Protein AF-A0A2V8SY97-F1 (afdb_monomer_lite)

Radius of gyration: 24.68 Å; chains: 1; bounding box: 63×37×78 Å

Secondary structure (DSSP, 8-state):
-PPPEEEEEESSEEETT-EEEEEEE----SSGGG-EEEETTEEE--SEE-SSEEEEEPP--TT--SEEEEEEEEETTEEPPPEEEEEEP----S--EEEEEEE-TTT--EEEEE---TT--PPP--------PPPPP-------

pLDDT: mean 77.58, std 21.39, range [30.23, 97.81]

Foldseek 3Di:
DDAKEWDDKPPLEDEAQDKIKTFIAQQDAPDLVQKWKDFAPDIWRWPDDDRGMTMTGDHPDPPCPWAWTWIWIGGPRHIYDTDIGTYDDDPDDPFDFDDDWDADPVVRDTHTDGDDDPDDDDDDPDPDDPDDDDDDDDDDDDDD

Structure (mmCIF, N/CA/C/O backbone):
data_AF-A0A2V8SY97-F1
#
_entry.id   AF-A0A2V8SY97-F1
#
loop_
_atom_site.group_PDB
_atom_site.id
_atom_site.type_symbol
_atom_site.label_atom_id
_atom_site.label_alt_id
_atom_site.label_comp_id
_atom_site.label_asym_id
_atom_site.label_entity_id
_atom_site.label_seq_id
_atom_site.pdbx_PDB_ins_code
_atom_site.Cartn_x
_atom_site.Cartn_y
_atom_site.Cartn_z
_atom_site.occupancy
_atom_site.B_iso_or_equiv
_atom_site.auth_seq_id
_atom_site.auth_comp_id
_atom_site.auth_asym_id
_atom_site.auth_atom_id
_atom_site.pdbx_PDB_model_num
ATOM 1 N N . MET A 1 1 ? -11.562 -7.010 21.984 1.00 61.28 1 MET A N 1
ATOM 2 C CA . MET A 1 1 ? -10.898 -6.013 21.122 1.00 61.28 1 MET A CA 1
ATOM 3 C C . MET A 1 1 ? -11.141 -6.471 19.699 1.00 61.28 1 MET A C 1
ATOM 5 O O . MET A 1 1 ? -11.019 -7.668 19.468 1.00 61.28 1 MET A O 1
ATOM 9 N N . ALA A 1 2 ? -11.624 -5.597 18.818 1.00 78.12 2 ALA A N 1
ATOM 10 C CA . ALA A 1 2 ? -11.875 -5.971 17.429 1.00 78.12 2 ALA A CA 1
ATOM 11 C C . ALA A 1 2 ? -10.545 -5.941 16.668 1.00 78.12 2 ALA A C 1
ATOM 13 O O . ALA A 1 2 ? -9.789 -4.981 16.807 1.00 78.12 2 ALA A O 1
ATOM 14 N N . GLN A 1 3 ? -10.242 -7.013 15.939 1.00 88.00 3 GLN A N 1
ATOM 15 C CA . GLN A 1 3 ? -9.065 -7.079 15.081 1.00 88.00 3 GLN A CA 1
ATOM 16 C C . GLN A 1 3 ? -9.449 -6.501 13.714 1.00 88.00 3 GLN A C 1
ATOM 18 O O . GLN A 1 3 ? -10.464 -6.932 13.163 1.00 88.00 3 GLN A O 1
ATOM 23 N N . PRO A 1 4 ? -8.679 -5.551 13.160 1.00 93.44 4 PRO A N 1
ATOM 24 C CA . PRO A 1 4 ? -8.970 -5.030 11.835 1.00 93.44 4 PRO A CA 1
ATOM 25 C C . PRO A 1 4 ? -8.838 -6.124 10.777 1.00 93.44 4 PRO A C 1
ATOM 27 O O . PRO A 1 4 ? -7.941 -6.965 10.847 1.00 93.44 4 PRO A O 1
ATOM 30 N N . VAL A 1 5 ? -9.707 -6.086 9.770 1.00 95.31 5 VAL A N 1
ATOM 31 C CA . VAL A 1 5 ? -9.687 -7.028 8.643 1.00 95.31 5 VAL A CA 1
ATOM 32 C C . VAL A 1 5 ? -9.476 -6.248 7.360 1.00 95.31 5 VAL A C 1
ATOM 34 O O . VAL A 1 5 ? -10.257 -5.353 7.053 1.00 95.31 5 VAL A O 1
ATOM 37 N N . ILE A 1 6 ? -8.428 -6.574 6.607 1.00 96.88 6 ILE A N 1
ATOM 38 C CA . ILE A 1 6 ? -8.177 -5.970 5.296 1.00 96.88 6 ILE A CA 1
ATOM 39 C C . ILE A 1 6 ? -8.997 -6.727 4.249 1.00 96.88 6 ILE A C 1
ATOM 41 O O . ILE A 1 6 ? -8.860 -7.939 4.110 1.00 96.88 6 ILE A O 1
ATOM 45 N N . GLU A 1 7 ? -9.832 -6.010 3.499 1.00 96.81 7 GLU A N 1
ATOM 46 C CA . GLU A 1 7 ? -10.599 -6.574 2.384 1.00 96.81 7 GLU A CA 1
ATOM 47 C C . GLU A 1 7 ? -9.875 -6.398 1.051 1.00 96.81 7 GLU A C 1
ATOM 49 O O . GLU A 1 7 ? -9.909 -7.284 0.198 1.00 96.81 7 GLU A O 1
ATOM 54 N N . ASN A 1 8 ? -9.248 -5.236 0.845 1.00 96.75 8 ASN A N 1
ATOM 55 C CA . ASN A 1 8 ? -8.616 -4.908 -0.425 1.00 96.75 8 ASN A CA 1
ATOM 56 C C . ASN A 1 8 ? -7.504 -3.866 -0.271 1.00 96.75 8 ASN A C 1
ATOM 58 O O . ASN A 1 8 ? -7.577 -2.978 0.578 1.00 96.75 8 ASN A O 1
ATOM 62 N N . VAL A 1 9 ? -6.509 -3.944 -1.153 1.00 97.38 9 VAL A N 1
ATOM 63 C CA . VAL A 1 9 ? -5.368 -3.029 -1.228 1.00 97.38 9 VAL A CA 1
ATOM 64 C C . VAL A 1 9 ? -5.177 -2.608 -2.683 1.00 97.38 9 VAL A C 1
ATOM 66 O O . VAL A 1 9 ? -5.004 -3.453 -3.562 1.00 97.38 9 VAL A O 1
ATOM 69 N N . VAL A 1 10 ? -5.212 -1.300 -2.950 1.00 96.81 10 VAL A N 1
ATOM 70 C CA . VAL A 1 10 ? -5.085 -0.746 -4.305 1.00 96.81 10 VAL A CA 1
ATOM 71 C C . VAL A 1 10 ? -4.153 0.472 -4.312 1.00 96.81 10 VAL A C 1
ATOM 73 O O . VAL A 1 10 ? -4.435 1.444 -3.609 1.00 96.81 10 VAL A O 1
ATOM 76 N N . PRO A 1 11 ? -3.097 0.482 -5.147 1.00 96.25 11 PRO A N 1
ATOM 77 C CA . PRO A 1 11 ? -2.591 -0.639 -5.953 1.00 96.25 11 PRO A CA 1
ATOM 78 C C . PRO A 1 11 ? -2.018 -1.774 -5.081 1.00 96.25 11 PRO A C 1
ATOM 80 O O . PRO A 1 11 ? -1.712 -1.560 -3.917 1.00 96.25 11 PRO A O 1
ATOM 83 N N . ASN A 1 12 ? -1.833 -2.972 -5.646 1.00 93.56 12 ASN A N 1
ATOM 84 C CA . ASN A 1 12 ? -1.158 -4.098 -4.973 1.00 93.56 12 ASN A CA 1
ATOM 85 C C . ASN A 1 12 ? 0.381 -4.044 -5.093 1.00 93.56 12 ASN A C 1
ATOM 87 O O . ASN A 1 12 ? 1.079 -4.973 -4.685 1.00 93.56 12 ASN A O 1
ATOM 91 N N . ALA A 1 13 ? 0.904 -2.972 -5.685 1.00 93.56 13 ALA A N 1
ATOM 92 C CA . ALA A 1 13 ? 2.324 -2.711 -5.8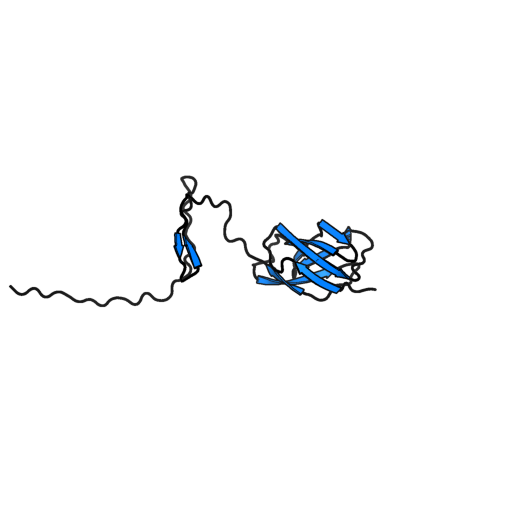14 1.00 93.56 13 ALA A CA 1
ATOM 93 C C . ALA A 1 13 ? 2.594 -1.205 -5.787 1.00 93.56 13 ALA A C 1
ATOM 95 O O . ALA A 1 13 ? 1.793 -0.417 -6.294 1.00 93.56 13 ALA A O 1
ATOM 96 N N . GLY A 1 14 ? 3.738 -0.798 -5.247 1.00 92.25 14 GLY A N 1
ATOM 97 C CA . GLY A 1 14 ? 4.118 0.608 -5.170 1.00 92.25 14 GLY A CA 1
ATOM 98 C C . GLY A 1 14 ? 5.601 0.803 -4.895 1.00 92.25 14 GLY A C 1
ATOM 99 O O . GLY A 1 14 ? 6.286 -0.096 -4.424 1.00 92.25 14 GLY A O 1
ATOM 100 N N . VAL A 1 15 ? 6.103 1.990 -5.216 1.00 90.69 15 VAL A N 1
ATOM 101 C CA . VAL A 1 15 ? 7.470 2.429 -4.892 1.00 90.69 15 VAL A CA 1
ATOM 102 C C . VAL A 1 15 ? 7.431 3.382 -3.703 1.00 90.69 15 VAL A C 1
ATOM 104 O O . VAL A 1 15 ? 6.361 3.888 -3.364 1.00 90.69 15 VAL A O 1
ATOM 107 N N . GLU A 1 16 ? 8.588 3.653 -3.097 1.00 89.38 16 GLU A N 1
ATOM 108 C CA . GLU A 1 16 ? 8.724 4.635 -2.015 1.00 89.38 16 GLU A CA 1
ATOM 109 C C . GLU A 1 16 ? 7.965 5.948 -2.294 1.00 89.38 16 GLU A C 1
ATOM 111 O O . GLU A 1 16 ? 8.009 6.500 -3.396 1.00 89.38 16 GLU A O 1
ATOM 116 N N . GLY A 1 17 ? 7.229 6.441 -1.296 1.00 89.00 17 GLY A N 1
ATOM 117 C CA . GLY A 1 17 ? 6.423 7.659 -1.410 1.00 89.00 17 GLY A CA 1
ATOM 118 C C . GLY A 1 17 ? 5.156 7.533 -2.266 1.00 89.00 17 GLY A C 1
ATOM 119 O O . GLY A 1 17 ? 4.381 8.486 -2.326 1.00 89.00 17 GLY A O 1
ATOM 120 N N . GLY A 1 18 ? 4.915 6.384 -2.907 1.00 91.31 18 GLY A N 1
ATOM 121 C CA . GLY A 1 18 ? 3.639 6.074 -3.548 1.00 91.31 18 GLY A CA 1
ATOM 122 C C . GLY A 1 18 ? 2.500 5.995 -2.530 1.00 91.31 18 GLY A C 1
ATOM 123 O O . GLY A 1 18 ? 2.736 5.791 -1.344 1.00 91.31 18 GLY A O 1
ATOM 124 N N . GLU A 1 19 ? 1.259 6.144 -2.982 1.00 95.44 19 GLU A N 1
ATOM 125 C CA . GLU A 1 19 ? 0.074 6.066 -2.123 1.00 95.44 19 GLU A CA 1
ATOM 126 C C . GLU A 1 19 ? -0.646 4.732 -2.313 1.00 95.44 19 GLU A C 1
ATOM 128 O O . GLU A 1 19 ? -0.799 4.253 -3.439 1.00 95.44 19 GLU A O 1
ATOM 133 N N . VAL A 1 20 ? -1.112 4.153 -1.207 1.00 96.56 20 VAL A N 1
ATOM 134 C CA . VAL A 1 20 ? -1.895 2.920 -1.194 1.00 96.56 20 VAL A CA 1
ATOM 135 C C . VAL A 1 20 ? -3.204 3.156 -0.453 1.00 96.56 20 VAL A C 1
ATOM 137 O O . VAL A 1 20 ? -3.226 3.706 0.652 1.00 96.56 20 VAL A O 1
ATOM 140 N N . ILE A 1 21 ? -4.303 2.723 -1.064 1.00 97.81 21 ILE A N 1
ATOM 141 C CA . ILE A 1 21 ? -5.640 2.747 -0.479 1.00 97.81 21 ILE A CA 1
ATOM 142 C C . ILE A 1 21 ? -5.955 1.343 0.026 1.00 97.81 21 ILE A C 1
ATOM 144 O O . ILE A 1 21 ? -5.950 0.380 -0.739 1.00 97.81 21 ILE A O 1
ATOM 148 N N . ILE A 1 22 ? -6.264 1.246 1.312 1.00 97.62 22 ILE A N 1
ATOM 149 C CA . ILE A 1 22 ? -6.603 0.005 1.997 1.00 97.62 22 ILE A CA 1
ATOM 150 C C . ILE A 1 22 ? -8.076 0.088 2.394 1.00 97.62 22 ILE A C 1
ATOM 152 O O . ILE A 1 22 ? -8.478 0.979 3.146 1.00 97.62 22 ILE A O 1
ATOM 156 N N . THR A 1 23 ? -8.888 -0.824 1.872 1.00 97.75 23 THR A N 1
ATOM 157 C CA . THR A 1 23 ? -10.263 -1.048 2.324 1.00 97.75 23 THR A CA 1
ATOM 158 C C . THR A 1 23 ? -10.229 -2.105 3.414 1.00 97.75 23 THR A C 1
ATOM 160 O O . THR A 1 23 ? -9.655 -3.179 3.228 1.00 97.75 23 THR A O 1
ATOM 163 N N . CYS A 1 24 ? -10.812 -1.791 4.563 1.00 95.38 24 CYS A N 1
ATOM 164 C CA . CYS A 1 24 ? -10.778 -2.648 5.739 1.00 95.38 24 CYS A CA 1
ATOM 165 C C . CYS A 1 24 ? -12.097 -2.578 6.503 1.00 95.38 24 CYS A C 1
ATOM 167 O O . CYS A 1 24 ? -12.910 -1.706 6.238 1.00 95.38 24 CYS A O 1
ATOM 169 N N . ASN A 1 25 ? -12.280 -3.456 7.480 1.00 94.62 25 ASN A N 1
ATOM 170 C CA . ASN A 1 25 ? -13.328 -3.359 8.487 1.00 94.62 25 ASN A CA 1
ATOM 171 C C . ASN A 1 25 ? -12.709 -3.333 9.881 1.00 94.62 25 ASN A C 1
ATOM 173 O O . ASN A 1 25 ? -11.573 -3.772 10.079 1.00 94.62 25 ASN A O 1
ATOM 177 N N . ASP A 1 26 ? -13.479 -2.827 10.842 1.00 92.12 26 ASP A N 1
ATOM 178 C CA . ASP A 1 26 ? -13.154 -2.873 12.270 1.00 92.12 26 ASP A CA 1
ATOM 179 C C . ASP A 1 26 ? -11.810 -2.218 12.650 1.00 92.12 26 ASP A C 1
ATOM 181 O O . ASP A 1 26 ? -11.236 -2.507 13.701 1.00 92.12 26 ASP A O 1
ATOM 185 N N . PHE A 1 27 ? -11.319 -1.273 11.836 1.00 93.50 27 PHE A N 1
ATOM 186 C CA . PHE A 1 27 ? -10.112 -0.505 12.148 1.00 93.50 27 PHE A CA 1
ATOM 187 C C . PHE A 1 27 ? -10.411 0.631 13.134 1.00 93.50 27 PHE A C 1
ATOM 189 O O . PHE A 1 27 ? -10.662 1.777 12.759 1.00 93.50 27 PHE A O 1
ATOM 196 N N . VAL A 1 28 ? -10.429 0.291 14.422 1.00 91.69 28 VAL A N 1
ATOM 197 C CA . VAL A 1 28 ? -10.806 1.203 15.509 1.00 91.69 28 VAL A CA 1
ATOM 198 C C . VAL A 1 28 ? -9.586 1.591 16.345 1.00 91.69 28 VAL A C 1
ATOM 200 O O . VAL A 1 28 ? -8.986 0.745 17.003 1.00 91.69 28 VAL A O 1
ATOM 203 N N . PHE A 1 29 ? -9.284 2.889 16.380 1.00 90.19 29 PHE A N 1
ATOM 204 C CA . PHE A 1 29 ? -8.199 3.508 17.151 1.00 90.19 29 PHE A CA 1
ATOM 205 C C . PHE A 1 29 ? -8.741 4.567 18.120 1.00 90.19 29 PHE A C 1
ATOM 207 O O . PHE A 1 29 ? -9.767 5.192 17.851 1.00 90.19 29 PHE A O 1
ATOM 214 N N . SER A 1 30 ? -8.050 4.773 19.245 1.00 88.31 30 SER A N 1
ATOM 215 C CA . SER A 1 30 ? -8.438 5.784 20.244 1.00 88.31 30 SER A CA 1
ATOM 216 C C . SER A 1 30 ? -8.002 7.181 19.808 1.00 88.31 30 SER A C 1
ATOM 218 O O . SER A 1 30 ? -8.792 8.123 19.815 1.00 88.31 30 SER A O 1
ATOM 220 N N . THR A 1 31 ? -6.751 7.292 19.364 1.00 88.75 31 THR A N 1
ATOM 221 C CA . THR A 1 31 ? -6.182 8.502 18.777 1.00 88.75 31 THR A CA 1
ATOM 222 C C . THR A 1 31 ? -5.648 8.174 17.392 1.00 88.75 31 THR A C 1
ATOM 224 O O . THR A 1 31 ? -5.194 7.065 17.128 1.00 88.75 31 THR A O 1
ATOM 227 N N . TYR A 1 32 ? -5.639 9.154 16.488 1.00 89.12 32 TYR A N 1
ATOM 228 C CA . TYR A 1 32 ? -5.008 8.998 15.172 1.00 89.12 32 TYR A CA 1
ATOM 229 C C . TYR A 1 32 ? -3.525 8.585 15.265 1.00 89.12 32 TYR A C 1
ATOM 231 O O . TYR A 1 32 ? -2.969 7.966 14.363 1.00 89.12 32 TYR A O 1
ATOM 239 N N . GLU A 1 33 ? -2.871 8.915 16.378 1.00 88.94 33 GLU A N 1
ATOM 240 C CA . GLU A 1 33 ? -1.495 8.526 16.672 1.00 88.94 33 GLU A CA 1
ATOM 241 C C . GLU A 1 33 ? -1.322 7.038 16.964 1.00 88.94 33 GLU A C 1
ATOM 243 O O . GLU A 1 33 ? -0.194 6.570 16.883 1.00 88.94 33 GLU A O 1
ATOM 248 N N . ASP A 1 34 ? -2.394 6.290 17.212 1.00 90.19 34 ASP A N 1
ATOM 249 C CA . ASP A 1 34 ? -2.354 4.840 17.427 1.00 90.19 34 ASP A CA 1
ATOM 250 C C . ASP A 1 34 ? -2.537 4.056 16.119 1.00 90.19 34 ASP A C 1
ATOM 252 O O . ASP A 1 34 ? -2.374 2.840 16.101 1.00 90.19 34 ASP A O 1
ATOM 256 N N . ALA A 1 35 ? -2.901 4.729 15.022 1.00 93.50 35 ALA A N 1
ATOM 257 C CA . ALA A 1 35 ? -3.082 4.095 13.723 1.00 93.50 35 ALA A CA 1
ATOM 258 C C . ALA A 1 35 ? -1.726 3.899 13.031 1.00 93.50 35 ALA A C 1
ATOM 260 O O . ALA A 1 35 ? -0.996 4.864 12.762 1.00 93.50 35 ALA A O 1
ATOM 261 N N . ARG A 1 36 ? -1.390 2.648 12.720 1.00 94.56 36 ARG A N 1
ATOM 262 C CA . ARG A 1 36 ? -0.177 2.276 11.987 1.00 94.56 36 ARG A CA 1
ATOM 263 C C . ARG A 1 36 ? -0.523 1.363 10.822 1.00 94.56 36 ARG A C 1
ATOM 265 O O . ARG A 1 36 ? -1.411 0.518 10.916 1.00 94.56 36 ARG A O 1
ATOM 272 N N . VAL A 1 37 ? 0.191 1.552 9.719 1.00 95.44 37 VAL A N 1
ATOM 273 C CA . VAL A 1 37 ? 0.194 0.623 8.590 1.00 95.44 37 VAL A CA 1
ATOM 274 C C . VAL A 1 37 ? 1.585 0.025 8.514 1.00 95.44 37 VAL A C 1
ATOM 276 O O . VAL A 1 37 ? 2.567 0.755 8.420 1.00 95.44 37 VAL A O 1
ATOM 279 N N . LEU A 1 38 ? 1.672 -1.291 8.590 1.00 94.44 38 LEU A N 1
ATOM 280 C CA . LEU A 1 38 ? 2.925 -2.022 8.545 1.00 94.44 38 LEU A CA 1
ATOM 281 C C . LEU A 1 38 ? 3.097 -2.594 7.142 1.00 94.44 38 LEU A C 1
ATOM 283 O O . LEU A 1 38 ? 2.196 -3.244 6.627 1.00 94.44 38 LEU A O 1
ATOM 287 N N . PHE A 1 39 ? 4.249 -2.356 6.531 1.00 93.44 39 PHE A N 1
ATOM 288 C CA . PHE A 1 39 ? 4.703 -2.956 5.283 1.00 93.44 39 PHE A CA 1
ATOM 289 C C . PHE A 1 39 ? 5.828 -3.937 5.635 1.00 93.44 39 PHE A C 1
ATOM 291 O O . PHE A 1 39 ? 7.007 -3.582 5.669 1.00 93.44 39 PHE A O 1
ATOM 298 N N . GLY A 1 40 ? 5.476 -5.169 5.995 1.00 90.31 40 GLY A N 1
ATOM 299 C CA . GLY A 1 40 ? 6.411 -6.111 6.607 1.00 90.31 40 GLY A CA 1
ATOM 300 C C . GLY A 1 40 ? 6.925 -5.577 7.947 1.00 90.31 40 GLY A C 1
ATOM 301 O O . GLY A 1 40 ? 6.151 -5.399 8.881 1.00 90.31 40 GLY A O 1
ATOM 302 N N . ALA A 1 41 ? 8.229 -5.306 8.041 1.00 87.31 41 ALA A N 1
ATOM 303 C CA . ALA A 1 41 ? 8.848 -4.701 9.228 1.00 87.31 41 ALA A CA 1
ATOM 304 C C . ALA A 1 41 ? 8.841 -3.158 9.208 1.00 87.31 41 ALA A C 1
ATOM 306 O O . ALA A 1 41 ? 9.293 -2.520 10.157 1.00 87.31 41 ALA A O 1
ATOM 307 N N . ALA A 1 42 ? 8.390 -2.548 8.110 1.00 90.56 42 ALA A N 1
ATOM 308 C CA . ALA A 1 42 ? 8.401 -1.108 7.922 1.00 90.56 42 ALA A CA 1
ATOM 309 C C . ALA A 1 42 ? 7.106 -0.464 8.417 1.00 90.56 42 ALA A C 1
ATOM 311 O O . ALA A 1 42 ? 6.035 -0.757 7.898 1.00 90.56 42 ALA A O 1
ATOM 312 N N . GLU A 1 43 ? 7.192 0.472 9.357 1.00 91.56 43 GLU A N 1
ATOM 313 C CA . GLU A 1 43 ? 6.020 1.231 9.795 1.00 91.56 43 GLU A CA 1
ATOM 314 C C . GLU A 1 43 ? 5.799 2.475 8.929 1.00 91.56 43 GLU A C 1
ATOM 316 O O . GLU A 1 43 ? 6.719 3.258 8.675 1.00 91.56 43 GLU A O 1
ATOM 321 N N . ALA A 1 44 ? 4.552 2.692 8.523 1.00 92.38 44 ALA A N 1
ATOM 322 C CA . ALA A 1 44 ? 4.088 3.888 7.845 1.00 92.38 44 ALA A CA 1
ATOM 323 C C . ALA A 1 44 ? 2.939 4.528 8.626 1.00 92.38 44 ALA A C 1
ATOM 325 O O . ALA A 1 44 ? 1.996 3.868 9.081 1.00 92.38 44 ALA A O 1
ATOM 326 N N . ARG A 1 45 ? 2.996 5.855 8.758 1.00 93.31 45 ARG A N 1
ATOM 327 C CA . ARG A 1 45 ? 1.883 6.622 9.313 1.00 93.31 45 ARG A CA 1
ATOM 328 C C . ARG A 1 45 ? 0.853 6.863 8.209 1.00 93.31 45 ARG A C 1
ATOM 330 O O . ARG A 1 45 ? 1.233 7.389 7.160 1.00 93.31 45 ARG A O 1
ATOM 337 N N . PRO A 1 46 ? -0.430 6.533 8.423 1.00 95.06 46 PRO A N 1
ATOM 338 C CA . PRO A 1 46 ? -1.451 6.843 7.437 1.00 95.06 46 PRO A CA 1
ATOM 339 C C . PRO A 1 46 ? -1.561 8.361 7.223 1.00 95.06 46 PRO A C 1
ATOM 341 O O . PRO A 1 46 ? -1.306 9.161 8.130 1.00 95.06 46 PRO A O 1
ATOM 344 N N . ILE A 1 47 ? -1.961 8.756 6.016 1.00 95.75 47 ILE A N 1
ATOM 345 C CA . ILE A 1 47 ? -2.367 10.126 5.660 1.00 95.75 47 ILE A CA 1
ATOM 346 C C . ILE A 1 47 ? -3.821 10.358 6.079 1.00 95.75 47 ILE A C 1
ATOM 348 O O . ILE A 1 47 ? -4.179 11.440 6.539 1.00 95.75 47 ILE A O 1
ATOM 352 N N . SER A 1 48 ? -4.652 9.324 5.935 1.00 95.06 48 SER A N 1
ATOM 353 C CA . SER A 1 48 ? -6.033 9.306 6.399 1.00 95.06 48 SER A CA 1
ATOM 354 C C . SER A 1 48 ? -6.392 7.909 6.888 1.00 95.06 48 SER A C 1
ATOM 356 O O . SER A 1 48 ? -5.961 6.915 6.304 1.00 95.06 48 SER A O 1
ATOM 358 N N . ALA A 1 49 ? -7.187 7.823 7.948 1.00 95.00 49 ALA A N 1
ATOM 359 C CA . ALA A 1 49 ? -7.642 6.563 8.509 1.00 95.00 49 ALA A CA 1
ATOM 360 C C . ALA A 1 49 ? -9.077 6.692 9.019 1.00 95.00 49 ALA A C 1
ATOM 362 O O . ALA A 1 49 ? -9.462 7.703 9.606 1.00 95.00 49 ALA A O 1
ATOM 363 N N . SER A 1 50 ? -9.855 5.642 8.797 1.00 94.19 50 SER A N 1
ATOM 364 C CA . SER A 1 50 ? -11.220 5.457 9.278 1.00 94.19 50 SER A CA 1
ATOM 365 C C . SER A 1 50 ? -11.455 3.967 9.517 1.00 94.19 50 SER A C 1
ATOM 367 O O . SER A 1 50 ? -10.637 3.145 9.110 1.00 94.19 50 SER A O 1
ATOM 369 N N . SER A 1 51 ? -12.593 3.609 10.107 1.00 93.38 51 SER A N 1
ATOM 370 C CA . SER A 1 51 ? -12.946 2.206 10.349 1.00 93.38 51 SER A CA 1
ATOM 371 C C . SER A 1 51 ? -13.048 1.354 9.083 1.00 93.38 51 SER A C 1
ATOM 373 O O . SER A 1 51 ? -12.845 0.144 9.170 1.00 93.38 51 SER A O 1
ATOM 375 N N . ALA A 1 52 ? -13.348 1.976 7.934 1.00 95.06 52 ALA A N 1
ATOM 376 C CA . ALA A 1 52 ? -13.608 1.285 6.670 1.00 95.06 52 ALA A CA 1
ATOM 377 C C . ALA A 1 52 ? -12.523 1.490 5.588 1.00 95.06 52 ALA A C 1
ATOM 379 O O . ALA A 1 52 ? -12.511 0.832 4.545 1.00 95.06 52 ALA A O 1
ATOM 380 N N . ARG A 1 53 ? -11.651 2.487 5.771 1.00 96.50 53 ARG A N 1
ATOM 381 C CA . ARG A 1 53 ? -10.714 2.931 4.735 1.00 96.50 53 ARG A CA 1
ATOM 382 C C . ARG A 1 53 ? -9.502 3.626 5.330 1.00 96.50 53 ARG A C 1
ATOM 384 O O . ARG A 1 53 ? -9.652 4.540 6.145 1.00 96.50 53 ARG A O 1
ATOM 391 N N . VAL A 1 54 ? -8.325 3.259 4.840 1.00 97.19 54 VAL A N 1
ATOM 392 C CA . VAL A 1 54 ? -7.035 3.847 5.201 1.00 97.19 54 VAL A CA 1
ATOM 393 C C . VAL A 1 54 ? -6.289 4.240 3.928 1.00 97.19 54 VAL A C 1
ATOM 395 O O . VAL A 1 54 ? -6.342 3.541 2.920 1.00 97.19 54 VAL A O 1
ATOM 398 N N . ILE A 1 55 ? -5.615 5.383 3.963 1.00 97.38 55 ILE A N 1
ATOM 399 C CA . ILE A 1 55 ? -4.716 5.850 2.911 1.00 97.38 55 ILE A CA 1
ATOM 400 C C . ILE A 1 55 ? -3.346 6.002 3.547 1.00 97.38 55 ILE A C 1
ATOM 402 O O . ILE A 1 55 ? -3.194 6.768 4.503 1.00 97.38 55 ILE A O 1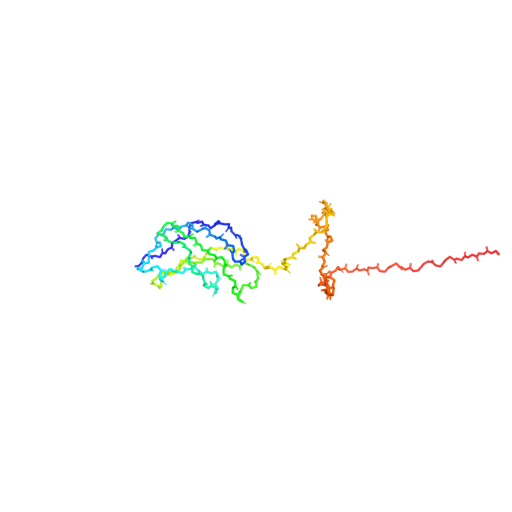
ATOM 406 N N . ALA A 1 56 ? -2.360 5.275 3.036 1.00 96.19 56 ALA A N 1
ATOM 407 C CA . ALA A 1 56 ? -1.014 5.275 3.584 1.00 96.19 56 ALA A CA 1
ATOM 408 C C . ALA A 1 56 ? 0.041 5.398 2.480 1.00 96.19 56 ALA A C 1
ATOM 410 O O . ALA A 1 56 ? -0.124 4.820 1.404 1.00 96.19 56 ALA A O 1
ATOM 411 N N . PRO A 1 57 ? 1.126 6.143 2.738 1.00 95.25 57 PRO A N 1
ATOM 412 C CA . PRO A 1 57 ? 2.257 6.182 1.837 1.00 95.25 57 PRO A CA 1
ATOM 413 C C . PRO A 1 57 ? 3.090 4.904 1.988 1.00 95.25 57 PRO A C 1
ATOM 415 O O . PRO A 1 57 ? 3.261 4.395 3.098 1.00 95.25 57 PRO A O 1
ATOM 418 N N . VAL A 1 58 ? 3.661 4.421 0.887 1.00 93.38 58 VAL A N 1
ATOM 419 C CA . VAL A 1 58 ? 4.698 3.386 0.913 1.00 93.38 58 VAL A CA 1
ATOM 420 C C . VAL A 1 58 ? 5.935 3.988 1.592 1.00 93.38 58 VAL A C 1
ATOM 422 O O . VAL A 1 58 ? 6.449 5.010 1.118 1.00 93.38 58 VAL A O 1
ATOM 425 N N . PRO A 1 59 ? 6.417 3.409 2.704 1.00 89.88 59 PRO A N 1
ATOM 426 C CA . PRO A 1 59 ? 7.515 3.987 3.463 1.00 89.88 59 PRO A CA 1
ATOM 427 C C . PRO A 1 59 ? 8.822 3.937 2.662 1.00 89.88 59 PRO A C 1
ATOM 429 O O . PRO A 1 59 ? 9.096 2.984 1.939 1.00 89.88 59 PRO A O 1
ATOM 432 N N . SER A 1 60 ? 9.650 4.969 2.812 1.00 79.94 60 SER A N 1
ATOM 433 C CA . SER A 1 60 ? 10.963 5.111 2.164 1.00 79.94 60 SER A CA 1
ATOM 434 C C . SER A 1 60 ? 12.114 4.574 3.028 1.00 79.94 60 SER A C 1
ATOM 436 O O . SER A 1 60 ? 13.226 5.103 3.013 1.00 79.94 60 SER A O 1
ATOM 438 N N . ASN A 1 61 ? 11.850 3.573 3.872 1.00 69.44 61 ASN A N 1
ATOM 439 C CA . ASN A 1 61 ? 12.824 3.133 4.865 1.00 69.44 61 ASN A CA 1
ATOM 440 C C . ASN A 1 61 ? 13.829 2.107 4.312 1.00 69.44 61 ASN A C 1
ATOM 442 O O . ASN A 1 61 ? 13.580 1.390 3.349 1.00 69.44 61 ASN A O 1
ATOM 446 N N . LEU A 1 62 ? 14.979 2.023 4.986 1.00 56.69 62 LEU A N 1
ATOM 447 C CA . LEU A 1 62 ? 16.127 1.179 4.624 1.00 56.69 62 LEU A CA 1
ATOM 448 C C . LEU A 1 62 ? 15.864 -0.338 4.714 1.00 56.69 62 LEU A C 1
ATOM 450 O O . LEU A 1 62 ? 16.787 -1.117 4.507 1.00 56.69 62 LEU A O 1
ATOM 454 N N . PHE A 1 63 ? 14.649 -0.762 5.070 1.00 59.41 63 PHE A N 1
ATOM 455 C CA . PHE A 1 63 ? 14.294 -2.172 5.265 1.00 59.41 63 PHE A CA 1
ATOM 456 C C . PHE A 1 63 ? 13.528 -2.771 4.083 1.00 59.41 63 PHE A C 1
ATOM 458 O O . PHE A 1 63 ? 13.295 -3.977 4.063 1.00 59.41 63 PHE A O 1
ATOM 465 N N . LEU A 1 64 ? 13.132 -1.946 3.112 1.00 63.16 64 LEU A N 1
ATOM 466 C CA . LEU A 1 64 ? 12.432 -2.383 1.911 1.00 63.16 64 LEU A CA 1
ATOM 467 C C . LEU A 1 64 ? 13.392 -2.396 0.717 1.00 63.16 64 LEU A C 1
ATOM 469 O O . LEU A 1 64 ? 13.280 -1.592 -0.209 1.00 63.16 64 LEU A O 1
ATOM 473 N N . ASP A 1 65 ? 14.339 -3.334 0.734 1.00 66.75 65 ASP A N 1
ATOM 474 C CA . ASP A 1 65 ? 14.974 -3.793 -0.501 1.00 66.75 65 ASP A CA 1
ATOM 475 C C . ASP A 1 65 ? 13.863 -4.469 -1.311 1.00 66.75 65 ASP A C 1
ATOM 477 O O . ASP A 1 65 ? 13.326 -5.481 -0.870 1.00 66.75 65 ASP A O 1
ATOM 481 N N . GLY A 1 66 ? 13.423 -3.834 -2.403 1.00 75.44 66 GLY A N 1
ATOM 482 C CA . GLY A 1 66 ? 12.175 -4.166 -3.101 1.00 75.44 66 GLY A CA 1
ATOM 483 C C . GLY A 1 66 ? 11.884 -5.667 -3.258 1.00 75.44 66 GLY A C 1
ATOM 484 O O . GLY A 1 66 ? 12.779 -6.495 -3.393 1.00 75.44 66 GLY A O 1
ATOM 485 N N . GLY A 1 67 ? 10.605 -6.025 -3.265 1.00 85.75 67 GLY A N 1
ATOM 486 C CA . GLY A 1 67 ? 10.157 -7.411 -3.224 1.00 85.75 67 GLY A CA 1
ATOM 487 C C . GLY A 1 67 ? 8.746 -7.542 -2.666 1.00 85.75 67 GLY A C 1
ATOM 488 O O . GLY A 1 67 ? 8.017 -6.558 -2.547 1.00 85.75 67 GLY A O 1
ATOM 489 N N . GLU A 1 68 ? 8.353 -8.769 -2.341 1.00 91.38 68 GLU A N 1
ATOM 490 C CA . GLU A 1 68 ? 7.054 -9.056 -1.735 1.00 91.38 68 GLU A CA 1
ATOM 491 C C . GLU A 1 68 ? 7.103 -8.831 -0.219 1.00 91.38 68 GLU A C 1
ATOM 493 O O . GLU A 1 68 ? 7.986 -9.337 0.474 1.00 91.38 68 GLU A O 1
ATOM 498 N N . VAL A 1 69 ? 6.136 -8.076 0.295 1.00 92.75 69 VAL A N 1
ATOM 499 C CA . VAL A 1 69 ? 5.912 -7.851 1.725 1.00 92.75 69 VAL A CA 1
ATOM 500 C C . VAL A 1 69 ? 4.433 -8.011 2.039 1.00 92.75 69 VAL A C 1
ATOM 502 O O . VAL A 1 69 ? 3.589 -7.934 1.152 1.00 92.75 69 VAL A O 1
ATOM 505 N N . ASN A 1 70 ? 4.100 -8.186 3.314 1.00 94.81 70 ASN A N 1
ATOM 506 C CA . ASN A 1 70 ? 2.711 -8.186 3.755 1.00 94.81 70 ASN A CA 1
ATOM 507 C C . ASN A 1 70 ? 2.343 -6.831 4.354 1.00 94.81 70 ASN A C 1
ATOM 509 O O . ASN A 1 70 ? 3.054 -6.331 5.225 1.00 94.81 70 ASN A O 1
ATOM 513 N N . ILE A 1 71 ? 1.223 -6.265 3.915 1.00 95.56 71 ILE A N 1
ATOM 514 C CA . ILE A 1 71 ? 0.603 -5.110 4.553 1.00 95.56 71 ILE A CA 1
ATOM 515 C C . ILE A 1 71 ? -0.285 -5.588 5.693 1.00 95.56 71 ILE A C 1
ATOM 517 O O . ILE A 1 71 ? -1.161 -6.424 5.475 1.00 95.56 71 ILE A O 1
ATOM 521 N N . SER A 1 72 ? -0.105 -5.018 6.879 1.00 96.19 72 SER A N 1
ATOM 522 C CA . SER A 1 72 ? -1.027 -5.178 8.001 1.00 96.19 72 SER A CA 1
ATOM 523 C C . SER A 1 72 ? -1.396 -3.831 8.620 1.00 96.19 72 SER A C 1
ATOM 525 O O . SER A 1 72 ? -0.683 -2.833 8.502 1.00 96.19 72 SER A O 1
ATOM 527 N N . LEU A 1 73 ? -2.563 -3.788 9.252 1.00 96.19 73 LEU A N 1
ATOM 528 C CA . LEU A 1 73 ? -3.042 -2.641 10.010 1.00 96.19 73 LEU A CA 1
ATOM 529 C C . LEU A 1 73 ? -2.849 -2.924 11.492 1.00 96.19 73 LEU A C 1
ATOM 531 O O . LEU A 1 73 ? -3.315 -3.950 11.985 1.00 96.19 73 LEU A O 1
ATOM 535 N N . GLU A 1 74 ? -2.209 -2.004 12.202 1.00 94.31 74 GLU A N 1
ATOM 536 C CA . GLU A 1 74 ? -2.061 -2.077 13.650 1.00 94.31 74 GLU A CA 1
ATOM 537 C C . GLU A 1 74 ? -2.813 -0.924 14.318 1.00 94.31 74 GLU A C 1
ATOM 539 O O . GLU A 1 74 ? -2.737 0.238 13.903 1.00 94.31 74 GLU A O 1
ATOM 544 N N . SER A 1 75 ? -3.564 -1.264 15.364 1.00 91.31 75 SER A N 1
ATOM 545 C CA . SER A 1 75 ? -4.197 -0.295 16.247 1.00 91.31 75 SER A CA 1
ATOM 546 C C . SER A 1 75 ? -4.415 -0.859 17.645 1.00 91.31 75 SER A C 1
ATOM 548 O O . SER A 1 75 ? -4.855 -1.998 17.796 1.00 91.31 75 SER A O 1
ATOM 550 N N . ASN A 1 76 ? -4.155 -0.047 18.680 1.00 84.94 76 ASN A N 1
ATOM 551 C CA . ASN A 1 76 ? -4.400 -0.398 20.086 1.00 84.94 76 ASN A CA 1
ATOM 552 C C . ASN A 1 76 ? -3.801 -1.774 20.482 1.00 84.94 76 ASN A C 1
ATOM 554 O O . ASN A 1 76 ? -4.397 -2.517 21.263 1.00 84.94 76 ASN A O 1
ATOM 558 N N . GLY A 1 77 ? -2.651 -2.146 19.904 1.00 83.31 77 GLY A N 1
ATOM 559 C CA . GLY A 1 77 ? -1.990 -3.440 20.131 1.00 83.31 77 GLY A CA 1
ATOM 560 C C . GLY A 1 77 ? -2.623 -4.647 19.420 1.00 83.31 77 GLY A C 1
ATOM 561 O O . GLY A 1 77 ? -2.217 -5.776 19.676 1.00 83.31 77 GLY A O 1
ATOM 562 N N . SER A 1 78 ? -3.614 -4.437 18.547 1.00 89.31 78 SER A N 1
ATOM 563 C CA . SER A 1 78 ? -4.184 -5.459 17.659 1.00 89.31 78 SER A CA 1
ATOM 564 C C . SER A 1 78 ? -3.663 -5.268 16.237 1.00 89.31 78 SER A C 1
ATOM 566 O O . SER A 1 78 ? -3.674 -4.150 15.726 1.00 89.31 78 SER A O 1
ATOM 568 N N . VAL A 1 79 ? -3.249 -6.358 15.590 1.00 93.31 79 VAL A N 1
ATOM 569 C CA . VAL A 1 79 ? -2.692 -6.357 14.227 1.00 93.31 79 VAL A CA 1
ATOM 570 C C . VAL A 1 79 ? -3.584 -7.205 13.323 1.00 93.31 79 VAL A C 1
ATOM 572 O O . VAL A 1 79 ? -4.005 -8.284 13.733 1.00 93.31 79 VAL A O 1
ATOM 575 N N . SER A 1 80 ? -3.904 -6.734 12.118 1.00 95.25 80 SER A N 1
ATOM 576 C CA . SER A 1 80 ? -4.654 -7.517 11.127 1.00 95.25 80 SER A CA 1
ATOM 577 C C . SER A 1 80 ? -3.835 -8.682 10.571 1.00 95.25 80 SER A C 1
ATOM 579 O O . SER A 1 80 ? -2.607 -8.692 10.644 1.00 95.25 80 SER A O 1
ATOM 581 N N . GLU A 1 81 ? -4.513 -9.605 9.891 1.00 95.25 81 GLU A N 1
ATOM 582 C CA . GLU A 1 81 ? -3.835 -10.498 8.950 1.00 95.25 81 GLU A CA 1
ATOM 583 C C . GLU A 1 81 ? -3.108 -9.696 7.861 1.00 95.25 81 GLU A C 1
ATOM 585 O O . GLU A 1 81 ? -3.517 -8.585 7.497 1.00 95.25 81 GLU A O 1
ATOM 590 N N . GLY A 1 82 ? -2.005 -10.260 7.372 1.00 94.94 82 GLY A N 1
ATOM 591 C CA . GLY A 1 82 ? -1.172 -9.654 6.341 1.00 94.94 82 GLY A CA 1
ATOM 592 C C . GLY A 1 82 ? -1.708 -9.914 4.934 1.00 94.94 82 GLY A C 1
ATOM 593 O O . GLY A 1 82 ? -2.085 -11.039 4.614 1.00 94.94 82 GLY A O 1
ATOM 594 N N . VAL A 1 83 ? -1.695 -8.890 4.080 1.00 96.44 83 VAL A N 1
ATOM 595 C CA . VAL A 1 83 ? -2.061 -8.996 2.658 1.00 96.44 83 VAL A CA 1
ATOM 596 C C . VAL A 1 83 ? -0.830 -8.744 1.785 1.00 96.44 83 VAL A C 1
ATOM 598 O O . VAL A 1 83 ? -0.141 -7.750 2.017 1.00 96.44 83 VAL A O 1
ATOM 601 N N . PRO A 1 84 ? -0.542 -9.587 0.778 1.00 95.31 84 PRO A N 1
ATOM 602 C CA . PRO A 1 84 ? 0.650 -9.438 -0.048 1.00 95.31 84 PRO A CA 1
ATOM 603 C C . PRO A 1 84 ? 0.638 -8.129 -0.843 1.00 95.31 84 PRO A C 1
ATOM 605 O O . PRO A 1 84 ? -0.380 -7.715 -1.403 1.00 95.31 84 PRO A O 1
ATOM 608 N N . PHE A 1 85 ? 1.804 -7.500 -0.920 1.00 95.12 85 PHE A N 1
ATOM 609 C CA . PHE A 1 85 ? 2.059 -6.251 -1.618 1.00 95.12 85 PHE A CA 1
ATOM 610 C C . PHE A 1 85 ? 3.481 -6.250 -2.176 1.00 95.12 85 PHE A C 1
ATOM 612 O O . PHE A 1 85 ? 4.419 -6.698 -1.519 1.00 95.12 85 PHE A O 1
ATOM 619 N N . ILE A 1 86 ? 3.660 -5.720 -3.383 1.00 94.31 86 ILE A N 1
ATOM 620 C CA . ILE A 1 86 ? 4.973 -5.668 -4.031 1.00 94.31 86 ILE A CA 1
ATOM 621 C C . ILE A 1 86 ? 5.570 -4.270 -3.878 1.00 94.31 86 ILE A C 1
ATOM 623 O O . ILE A 1 86 ? 5.062 -3.296 -4.435 1.00 94.31 86 ILE A O 1
ATOM 627 N N . VAL A 1 87 ? 6.692 -4.171 -3.174 1.00 91.50 87 VAL A N 1
ATOM 628 C CA . VAL A 1 87 ? 7.465 -2.933 -3.083 1.00 91.50 87 VAL A CA 1
ATOM 629 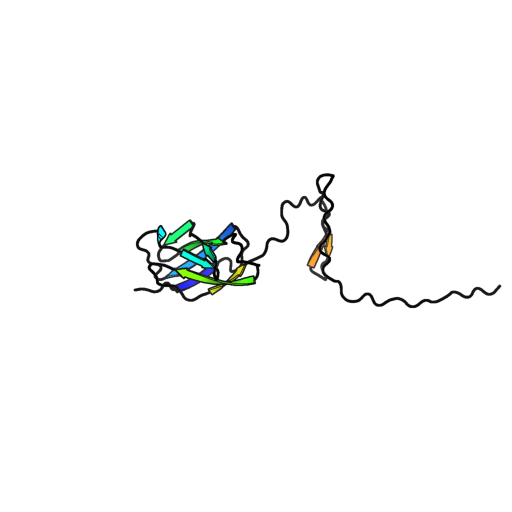C C . VAL A 1 87 ? 8.473 -2.883 -4.223 1.00 91.50 87 VAL A C 1
ATOM 631 O O . VAL A 1 87 ? 9.352 -3.733 -4.340 1.00 91.50 87 VAL A O 1
ATOM 634 N N . GLY A 1 88 ? 8.364 -1.870 -5.074 1.00 87.69 88 GLY A N 1
ATOM 635 C CA . GLY A 1 88 ? 9.337 -1.604 -6.122 1.00 87.69 88 GLY A CA 1
ATOM 636 C C . GLY A 1 88 ? 10.554 -0.859 -5.580 1.00 87.69 88 GLY A C 1
ATOM 637 O O . GLY A 1 88 ? 10.422 0.131 -4.861 1.00 87.69 88 GLY A O 1
ATOM 638 N N . GLN A 1 89 ? 11.745 -1.294 -5.987 1.00 83.25 89 GLN A N 1
ATOM 639 C CA . GLN A 1 89 ? 12.983 -0.567 -5.730 1.00 83.25 89 GLN A CA 1
ATOM 640 C C . GLN A 1 89 ? 13.205 0.506 -6.800 1.00 83.25 89 GLN A C 1
ATOM 642 O O . GLN A 1 89 ? 13.087 0.258 -8.004 1.00 83.25 89 GLN A O 1
ATOM 647 N N . LYS A 1 90 ? 13.594 1.706 -6.371 1.00 77.81 90 LYS A N 1
ATOM 648 C CA . LYS A 1 90 ? 13.979 2.778 -7.287 1.00 77.81 90 LYS A CA 1
ATOM 649 C C . LYS A 1 90 ? 15.378 2.513 -7.849 1.00 77.81 90 LYS A C 1
ATOM 651 O O . LYS A 1 90 ? 16.365 2.562 -7.126 1.00 77.81 90 LYS A O 1
ATOM 656 N N . LEU A 1 91 ? 15.467 2.248 -9.153 1.00 79.25 91 LEU A N 1
ATOM 657 C CA . LEU A 1 91 ? 16.746 1.972 -9.830 1.00 79.25 91 LEU A CA 1
ATOM 658 C C . LEU A 1 91 ? 17.456 3.239 -10.324 1.00 79.25 91 LEU A C 1
ATOM 660 O O . LEU A 1 91 ? 18.682 3.281 -10.421 1.00 79.25 91 LEU A O 1
ATOM 664 N N . ALA A 1 92 ? 16.691 4.272 -10.678 1.00 77.75 92 ALA A N 1
ATOM 665 C CA . ALA A 1 92 ? 17.222 5.540 -11.151 1.00 77.75 92 ALA A CA 1
ATOM 666 C C . ALA A 1 92 ? 16.224 6.681 -10.936 1.00 77.75 92 ALA A C 1
ATOM 668 O O . ALA A 1 92 ? 15.011 6.483 -10.913 1.00 77.75 92 ALA A O 1
ATOM 669 N N . GLU A 1 93 ? 16.754 7.895 -10.842 1.00 74.75 93 GLU A N 1
ATOM 670 C CA . GLU A 1 93 ? 15.986 9.134 -10.773 1.00 74.75 93 GLU A CA 1
ATOM 671 C C . GLU A 1 93 ? 16.572 10.206 -11.689 1.00 74.75 93 GLU A C 1
ATOM 673 O O . GLU A 1 93 ? 17.704 10.072 -12.170 1.00 74.75 93 GLU A O 1
ATOM 678 N N . ASN A 1 94 ? 15.795 11.273 -11.917 1.00 73.44 94 ASN A N 1
ATOM 679 C CA . ASN A 1 94 ? 16.216 12.454 -12.676 1.00 73.44 94 ASN A CA 1
ATOM 680 C C . ASN A 1 94 ? 16.794 12.097 -14.057 1.00 73.44 94 ASN A C 1
ATOM 682 O O . ASN A 1 94 ? 17.828 12.611 -14.487 1.00 73.44 94 ASN A O 1
ATOM 686 N N . LEU A 1 95 ? 16.145 11.151 -14.742 1.00 73.81 95 LEU A N 1
ATOM 687 C CA . LEU A 1 95 ? 16.517 10.773 -16.097 1.00 73.81 95 LEU A CA 1
ATOM 688 C C . LEU A 1 95 ? 16.087 11.884 -17.061 1.00 73.81 95 LEU A C 1
ATOM 690 O O . LEU A 1 95 ? 14.922 12.273 -17.084 1.00 73.81 95 LEU A O 1
ATOM 694 N N . HIS A 1 96 ? 17.024 12.358 -17.883 1.00 71.62 96 HIS A N 1
ATOM 695 C CA . HIS A 1 96 ? 16.769 13.290 -18.984 1.00 71.62 96 HIS A CA 1
ATOM 696 C C . HIS A 1 96 ? 16.890 12.545 -20.324 1.00 71.62 96 HIS A C 1
ATOM 698 O O . HIS A 1 96 ? 17.940 12.626 -20.974 1.00 71.62 96 HIS A O 1
ATOM 704 N N . PRO A 1 97 ? 15.874 11.756 -20.723 1.00 63.59 97 PRO A N 1
ATOM 705 C CA . PRO A 1 97 ? 15.882 11.093 -22.016 1.00 63.59 97 PRO A CA 1
ATOM 706 C C . PRO A 1 97 ? 15.822 12.147 -23.125 1.00 63.59 97 PRO A C 1
ATOM 708 O O . PRO A 1 97 ? 14.909 12.972 -23.166 1.00 63.59 97 PRO A O 1
ATOM 711 N N . VAL A 1 98 ? 16.812 12.142 -24.015 1.00 67.62 98 VAL A N 1
ATOM 712 C CA . VAL A 1 98 ? 16.776 12.946 -25.244 1.00 67.62 98 VAL A CA 1
ATOM 713 C C . VAL A 1 98 ? 16.100 12.131 -26.343 1.00 67.62 98 VAL A C 1
ATOM 715 O O . VAL A 1 98 ? 16.244 10.914 -26.407 1.00 67.62 98 VAL A O 1
ATOM 718 N N . GLY A 1 99 ? 15.259 12.815 -27.120 1.00 67.69 99 GLY A N 1
ATOM 719 C CA . GLY A 1 99 ? 14.139 12.214 -27.840 1.00 67.69 99 GLY A CA 1
ATOM 720 C C . GLY A 1 99 ? 14.480 11.070 -28.797 1.00 67.69 99 GLY A C 1
ATOM 721 O O . GLY A 1 99 ? 15.563 11.007 -29.373 1.00 67.69 99 GLY A O 1
ATOM 722 N N . ASN A 1 100 ? 13.451 10.244 -29.006 1.00 69.69 100 ASN A N 1
ATOM 723 C CA . ASN A 1 100 ? 13.369 9.058 -29.861 1.00 69.69 100 ASN A CA 1
ATOM 724 C C . ASN A 1 100 ? 13.820 7.735 -29.207 1.00 69.69 100 ASN A C 1
ATOM 726 O O . ASN A 1 100 ? 14.772 7.106 -29.674 1.00 69.69 100 ASN A O 1
ATOM 730 N N . PRO A 1 101 ? 13.131 7.289 -28.136 1.00 71.25 101 PRO A N 1
ATOM 731 C CA . PRO A 1 101 ? 13.361 5.961 -27.600 1.00 71.25 101 PRO A CA 1
ATOM 732 C C . PRO A 1 101 ? 13.016 4.891 -28.646 1.00 71.25 101 PRO A C 1
ATOM 734 O O . PRO A 1 101 ? 11.946 4.934 -29.254 1.00 71.25 101 PRO A O 1
ATOM 737 N N . ALA A 1 102 ? 13.911 3.929 -28.856 1.00 80.88 102 ALA A N 1
ATOM 738 C CA . ALA A 1 102 ? 13.618 2.759 -29.677 1.00 80.88 102 ALA A CA 1
ATOM 739 C C . ALA A 1 102 ? 12.951 1.690 -28.804 1.00 80.88 102 ALA A C 1
ATOM 741 O O . ALA A 1 102 ? 13.431 1.403 -27.711 1.00 80.88 102 ALA A O 1
ATOM 742 N N . TYR A 1 103 ? 11.846 1.118 -29.277 1.00 85.19 103 TYR A N 1
ATOM 743 C CA . TYR A 1 103 ? 11.139 0.031 -28.603 1.00 85.19 103 TYR A CA 1
ATOM 744 C C . TYR A 1 103 ? 11.349 -1.270 -29.373 1.00 85.19 103 TYR A C 1
ATOM 746 O O . TYR A 1 103 ? 11.064 -1.327 -30.571 1.00 85.19 103 TYR A O 1
ATOM 754 N N . ASP A 1 104 ? 11.834 -2.297 -28.687 1.00 84.00 104 ASP A N 1
ATOM 755 C CA . ASP A 1 104 ? 11.937 -3.651 -29.217 1.00 84.00 104 ASP A CA 1
ATOM 756 C C . ASP A 1 104 ? 10.696 -4.453 -28.792 1.00 84.00 104 ASP A C 1
ATOM 758 O O . ASP A 1 104 ? 10.400 -4.609 -27.605 1.00 84.00 104 ASP A O 1
ATOM 762 N N . ARG A 1 105 ? 9.928 -4.921 -29.783 1.00 84.44 105 ARG A N 1
ATOM 763 C CA . ARG A 1 105 ? 8.672 -5.656 -29.565 1.00 84.44 105 ARG A CA 1
ATOM 764 C C . ARG A 1 105 ? 8.888 -7.087 -29.087 1.00 84.44 105 ARG A C 1
ATOM 766 O O . ARG A 1 105 ? 7.975 -7.630 -28.474 1.00 84.44 105 ARG A O 1
ATOM 773 N N . ASP A 1 106 ? 10.045 -7.681 -29.364 1.00 87.56 106 ASP A N 1
ATOM 774 C CA . ASP A 1 106 ? 10.289 -9.099 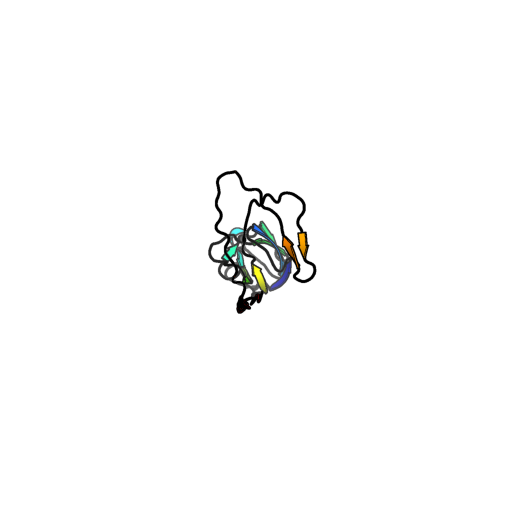-29.093 1.00 87.56 106 ASP A CA 1
ATOM 775 C C . ASP A 1 106 ? 10.681 -9.332 -27.627 1.00 87.56 106 ASP A C 1
ATOM 777 O O . ASP A 1 106 ? 10.344 -10.364 -27.048 1.00 87.56 106 ASP A O 1
ATOM 781 N N . ASN A 1 107 ? 11.348 -8.357 -26.999 1.00 85.19 107 ASN A N 1
ATOM 782 C CA . ASN A 1 107 ? 11.774 -8.422 -25.594 1.00 85.19 107 ASN A CA 1
ATOM 783 C C . ASN A 1 107 ? 11.152 -7.336 -24.692 1.00 85.19 107 ASN A C 1
ATOM 785 O O . ASN A 1 107 ? 11.348 -7.368 -23.478 1.00 85.19 107 ASN A O 1
ATOM 789 N N . GLY A 1 108 ? 10.410 -6.379 -25.257 1.00 82.75 108 GLY A N 1
ATOM 790 C CA . GLY A 1 108 ? 9.763 -5.298 -24.512 1.00 82.75 108 GLY A CA 1
ATOM 791 C C . GLY A 1 108 ? 10.707 -4.189 -24.031 1.00 82.75 108 GLY A C 1
ATOM 792 O O . GLY A 1 108 ? 10.291 -3.349 -23.231 1.00 82.75 108 GLY A O 1
ATOM 793 N N . ALA A 1 109 ? 11.962 -4.162 -24.486 1.00 83.88 109 ALA A N 1
ATOM 794 C CA . ALA A 1 109 ? 12.945 -3.176 -24.058 1.00 83.88 109 ALA A CA 1
ATOM 795 C C . ALA A 1 109 ? 12.689 -1.793 -24.677 1.00 83.88 109 ALA A C 1
ATOM 797 O O . ALA A 1 109 ? 12.316 -1.659 -25.844 1.00 83.88 109 ALA A O 1
ATOM 798 N N . ILE A 1 110 ? 12.954 -0.744 -23.892 1.00 79.25 110 ILE A N 1
ATOM 799 C CA . ILE A 1 110 ? 12.971 0.649 -24.348 1.00 79.25 110 ILE A CA 1
ATOM 800 C C . ILE A 1 110 ? 14.405 1.166 -24.254 1.00 79.25 110 ILE A C 1
ATOM 802 O O . ILE A 1 110 ? 14.980 1.262 -23.170 1.00 79.25 110 ILE A O 1
ATOM 806 N N . TYR A 1 111 ? 14.973 1.549 -25.389 1.00 77.75 111 TYR A N 1
ATOM 807 C CA . TYR A 1 111 ? 16.301 2.135 -25.489 1.00 77.75 111 TYR A CA 1
ATOM 808 C C . TYR A 1 111 ? 16.178 3.646 -25.581 1.00 77.75 111 TYR A C 1
ATOM 810 O O . TYR A 1 111 ? 15.651 4.162 -26.560 1.00 77.75 111 TYR A O 1
ATOM 818 N N . THR A 1 112 ? 16.694 4.368 -24.591 1.00 71.31 112 THR A N 1
ATOM 819 C CA . THR A 1 112 ? 16.764 5.832 -24.621 1.00 71.31 112 THR A CA 1
ATOM 820 C C . THR A 1 112 ? 18.185 6.293 -24.352 1.00 71.31 112 THR A C 1
ATOM 822 O O . THR A 1 112 ? 18.914 5.690 -23.564 1.00 71.31 112 THR A O 1
ATOM 825 N N . THR A 1 113 ? 18.590 7.393 -24.972 1.00 69.56 113 THR A N 1
ATOM 826 C CA . THR A 1 113 ? 19.836 8.074 -24.628 1.00 69.56 113 THR A CA 1
ATOM 827 C C . THR A 1 113 ? 19.583 9.000 -23.442 1.00 69.56 113 THR A C 1
ATOM 829 O O . THR A 1 113 ? 18.665 9.819 -23.452 1.00 69.56 113 THR A O 1
ATOM 832 N N . LEU A 1 114 ? 20.376 8.845 -22.381 1.00 63.78 114 LEU A N 1
ATOM 833 C CA . LEU A 1 114 ? 20.337 9.726 -21.216 1.00 63.78 114 LEU A CA 1
ATOM 834 C C . LEU A 1 114 ? 21.309 10.886 -21.447 1.00 63.78 114 LEU A C 1
ATOM 836 O O . LEU A 1 114 ? 22.516 10.668 -21.551 1.00 63.78 114 LEU A O 1
ATOM 840 N N . SER A 1 115 ? 20.811 12.121 -21.509 1.00 59.59 115 SER A N 1
ATOM 841 C CA . SER A 1 115 ? 21.676 13.302 -21.557 1.00 59.59 115 SER A CA 1
ATOM 842 C C . SER A 1 115 ? 22.082 13.692 -20.136 1.00 59.59 115 SER A C 1
ATOM 844 O O . SER A 1 115 ? 21.302 14.290 -19.401 1.00 59.59 115 SER A O 1
ATOM 846 N N . GLY A 1 116 ? 23.302 13.350 -19.721 1.00 55.28 116 GLY A N 1
ATOM 847 C CA . GLY A 1 116 ? 23.871 13.845 -18.462 1.00 55.28 116 GLY A CA 1
ATOM 848 C C . GLY A 1 116 ? 24.328 15.306 -18.559 1.00 55.28 116 GLY A C 1
ATOM 849 O O . GLY A 1 116 ? 24.647 15.802 -19.641 1.00 55.28 116 GLY A O 1
ATOM 850 N N . THR A 1 117 ? 24.435 15.997 -17.421 1.00 52.06 117 THR A N 1
ATOM 851 C CA . THR A 1 117 ? 25.287 17.190 -17.316 1.00 52.06 117 THR A CA 1
ATOM 852 C C . THR A 1 117 ? 26.737 16.785 -17.595 1.00 52.06 117 THR A C 1
ATOM 854 O O . THR A 1 117 ? 27.207 15.738 -17.141 1.00 52.06 117 THR A O 1
ATOM 857 N N . ARG A 1 118 ? 27.454 17.587 -18.393 1.00 48.38 118 ARG A N 1
ATOM 858 C CA . ARG A 1 118 ? 28.861 17.333 -18.745 1.00 48.38 118 ARG A CA 1
ATOM 859 C C . ARG A 1 118 ? 29.681 17.128 -17.460 1.00 48.38 118 ARG A C 1
ATOM 861 O O . ARG A 1 118 ? 29.830 18.071 -16.694 1.00 48.38 118 ARG A O 1
ATOM 868 N N . GLY A 1 119 ? 30.197 15.913 -17.235 1.00 47.00 119 GLY A N 1
ATOM 869 C CA . GLY A 1 119 ? 31.120 15.612 -16.128 1.00 47.00 119 GLY A CA 1
ATOM 870 C C . GLY A 1 119 ? 30.864 14.332 -15.318 1.00 47.00 119 GLY A C 1
ATOM 871 O O . GLY A 1 119 ? 31.740 13.950 -14.550 1.00 47.00 119 GLY A O 1
ATOM 872 N N . ILE A 1 120 ? 29.734 13.630 -15.480 1.00 40.84 120 ILE A N 1
ATOM 873 C CA . ILE A 1 120 ? 29.452 12.409 -14.696 1.00 40.84 120 ILE A CA 1
ATOM 874 C C . ILE A 1 120 ? 29.707 11.147 -15.531 1.00 40.84 120 ILE A C 1
ATOM 876 O O . ILE A 1 120 ? 28.941 10.814 -16.434 1.00 40.84 120 ILE A O 1
ATOM 880 N N . ARG A 1 121 ? 30.764 10.400 -15.191 1.00 39.09 121 ARG A N 1
ATOM 881 C CA . ARG A 1 121 ? 30.980 9.026 -15.667 1.00 39.09 121 ARG A CA 1
ATOM 882 C C . ARG A 1 121 ? 30.169 8.076 -14.786 1.00 39.09 121 ARG A C 1
ATOM 884 O O . ARG A 1 121 ? 30.616 7.728 -13.698 1.00 39.09 121 ARG A O 1
ATOM 891 N N . ARG A 1 122 ? 28.993 7.636 -15.242 1.00 40.28 122 ARG A N 1
ATOM 892 C CA . ARG A 1 122 ? 28.336 6.468 -14.634 1.00 40.28 122 ARG A CA 1
ATOM 893 C C . ARG A 1 122 ? 28.975 5.204 -15.194 1.00 40.28 122 ARG A C 1
ATOM 895 O O . ARG A 1 122 ? 28.992 4.995 -16.403 1.00 40.28 122 ARG A O 1
ATOM 902 N N . VAL A 1 123 ? 29.515 4.379 -14.305 1.00 40.94 123 VAL A N 1
ATOM 903 C CA . VAL A 1 123 ? 29.718 2.954 -14.567 1.00 40.94 123 VAL A CA 1
ATOM 904 C C . VAL A 1 123 ? 28.334 2.326 -14.689 1.00 40.94 123 VAL A C 1
ATOM 906 O O . VAL A 1 123 ? 27.544 2.384 -13.750 1.00 40.94 123 VAL A O 1
ATOM 909 N N . SER A 1 124 ? 28.017 1.797 -15.866 1.00 37.16 124 SER A N 1
ATOM 910 C CA . SER A 1 124 ? 26.806 1.010 -16.080 1.00 37.16 124 SER A CA 1
ATOM 911 C C . SER A 1 124 ? 26.890 -0.257 -15.221 1.00 37.16 124 SER A C 1
ATOM 913 O O . SER A 1 124 ? 27.888 -0.972 -15.351 1.00 37.16 124 SER A O 1
ATOM 915 N N . PRO A 1 125 ? 25.898 -0.584 -14.370 1.00 36.09 125 PRO A N 1
ATOM 916 C CA . PRO A 1 125 ? 25.807 -1.928 -13.822 1.00 36.09 125 PRO A CA 1
ATOM 917 C C . PRO A 1 125 ? 25.463 -2.859 -14.989 1.00 36.09 125 PRO A C 1
ATOM 919 O O . PRO A 1 125 ? 24.340 -2.877 -15.488 1.00 36.09 125 PRO A O 1
ATOM 922 N N . SER A 1 126 ? 26.465 -3.566 -15.506 1.00 39.59 126 SER A N 1
ATOM 923 C CA . SER A 1 126 ? 26.268 -4.605 -16.509 1.00 39.59 126 SER A CA 1
ATOM 924 C C . SER A 1 126 ? 25.480 -5.748 -15.872 1.00 39.59 126 SER A C 1
ATOM 926 O O . SER A 1 126 ? 26.020 -6.469 -15.034 1.00 39.59 126 SER A O 1
ATOM 928 N N . VAL A 1 127 ? 24.219 -5.920 -16.270 1.00 37.56 127 VAL A N 1
ATOM 929 C CA . VAL A 1 127 ? 23.510 -7.193 -16.089 1.00 37.56 127 VAL A CA 1
ATOM 930 C C . VAL A 1 127 ? 24.241 -8.215 -16.971 1.00 37.56 127 VAL A C 1
ATOM 932 O O . VAL A 1 127 ? 24.463 -7.923 -18.150 1.00 37.56 127 VAL A O 1
ATOM 935 N N . PRO A 1 128 ? 24.706 -9.355 -16.433 1.00 34.59 128 PRO A N 1
ATOM 936 C CA . PRO A 1 128 ? 25.530 -10.281 -17.196 1.00 34.59 128 PRO A CA 1
ATOM 937 C C . PRO A 1 128 ? 24.699 -10.918 -18.314 1.00 34.59 128 PRO A C 1
ATOM 939 O O . PRO A 1 128 ? 23.785 -11.695 -18.058 1.00 34.59 128 PRO A O 1
ATOM 942 N N . ALA A 1 129 ? 25.032 -10.597 -19.565 1.00 36.75 129 ALA A N 1
ATOM 943 C CA . ALA A 1 129 ? 24.603 -11.388 -20.707 1.00 36.75 129 ALA A CA 1
ATOM 944 C C . ALA A 1 129 ? 25.397 -12.699 -20.678 1.00 36.75 129 ALA A C 1
ATOM 946 O O . ALA A 1 129 ? 26.619 -12.707 -20.857 1.00 36.75 129 ALA A O 1
ATOM 947 N N . GLU A 1 130 ? 24.715 -13.804 -20.393 1.00 41.59 130 GLU A N 1
ATOM 948 C CA . GLU A 1 130 ? 25.297 -15.132 -20.503 1.00 41.59 130 GLU A CA 1
ATOM 949 C C . GLU A 1 130 ? 25.886 -15.351 -21.905 1.00 41.59 130 GLU A C 1
ATOM 951 O O . GLU A 1 130 ? 25.214 -15.245 -22.928 1.00 41.59 130 GLU A O 1
ATOM 956 N N . ARG A 1 131 ? 27.166 -15.738 -21.897 1.00 34.28 131 ARG A N 1
ATOM 957 C CA . ARG A 1 131 ? 27.782 -16.685 -22.831 1.00 34.28 131 ARG A CA 1
ATOM 958 C C . ARG A 1 131 ? 27.912 -16.223 -24.290 1.00 34.28 131 ARG A C 1
ATOM 960 O O . ARG A 1 131 ? 27.285 -16.741 -25.207 1.00 34.28 131 ARG A O 1
ATOM 967 N N . CYS A 1 132 ? 28.895 -15.352 -24.510 1.00 30.23 132 CYS A N 1
ATOM 968 C CA . CYS A 1 132 ? 29.545 -15.171 -25.807 1.00 30.23 132 CYS A CA 1
ATOM 969 C C . CYS A 1 132 ? 30.345 -16.447 -26.162 1.00 30.23 132 CYS A C 1
ATOM 971 O O . CYS A 1 132 ? 31.458 -16.649 -25.675 1.00 30.23 132 CYS A O 1
ATOM 973 N N . LEU A 1 133 ? 29.763 -17.354 -26.953 1.00 38.47 133 LEU A N 1
ATOM 974 C CA . LEU A 1 133 ? 30.510 -18.436 -27.603 1.00 38.47 133 LEU A CA 1
ATOM 975 C C . LEU A 1 133 ? 31.271 -17.856 -28.807 1.00 38.47 133 LEU A C 1
ATOM 977 O O . LEU A 1 133 ? 30.678 -17.306 -29.729 1.00 38.47 133 LEU A O 1
ATOM 981 N N . SER A 1 134 ? 32.596 -17.975 -28.737 1.00 42.69 134 SER A N 1
ATOM 982 C CA . SER A 1 134 ? 33.607 -17.518 -29.700 1.00 42.69 134 SER A CA 1
ATOM 983 C C . SER A 1 134 ? 33.388 -18.020 -31.140 1.00 42.69 134 SER A C 1
ATOM 985 O O . SER A 1 134 ? 33.090 -19.205 -31.311 1.00 42.69 134 SER A O 1
ATOM 987 N N . PRO A 1 135 ? 33.634 -17.205 -32.187 1.00 37.91 135 PRO A N 1
ATOM 988 C CA . PRO A 1 135 ? 33.851 -17.721 -33.530 1.00 37.91 135 PRO A CA 1
ATOM 989 C C . PRO A 1 135 ? 35.307 -18.187 -33.695 1.00 37.91 135 PRO A C 1
ATOM 991 O O . PRO A 1 135 ? 36.259 -17.414 -33.584 1.00 37.91 135 PRO A O 1
ATOM 994 N N . ALA A 1 136 ? 35.466 -19.483 -33.965 1.00 36.34 136 ALA A N 1
ATOM 995 C CA . ALA A 1 136 ? 36.723 -20.088 -34.378 1.00 36.34 136 ALA A CA 1
ATOM 996 C C . ALA A 1 136 ? 37.196 -19.519 -35.728 1.00 36.34 136 ALA A C 1
ATOM 998 O O . ALA A 1 136 ? 36.405 -19.272 -36.637 1.00 36.34 136 ALA A O 1
ATOM 999 N N . ALA A 1 137 ? 38.510 -19.332 -35.826 1.00 36.59 137 ALA A N 1
ATOM 1000 C CA . ALA A 1 137 ? 39.237 -18.842 -36.984 1.00 36.59 137 ALA A CA 1
ATOM 1001 C C . ALA A 1 137 ? 39.008 -19.693 -38.248 1.00 36.59 137 ALA A C 1
ATOM 1003 O O . ALA A 1 137 ? 39.090 -20.919 -38.201 1.00 36.59 137 ALA A O 1
ATOM 1004 N N . MET A 1 138 ? 38.833 -1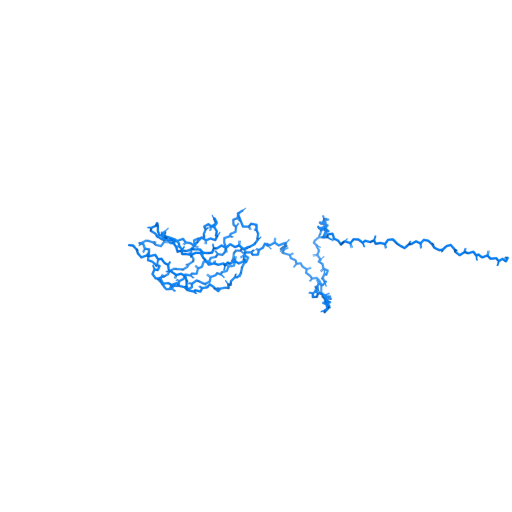9.031 -39.393 1.00 34.28 138 MET A N 1
ATOM 1005 C CA . MET A 1 138 ? 39.090 -19.612 -40.711 1.00 34.28 138 MET A CA 1
ATOM 1006 C C . MET A 1 138 ? 40.039 -18.679 -41.464 1.00 34.28 138 MET A C 1
ATOM 1008 O O . MET A 1 138 ? 39.681 -17.575 -41.857 1.00 34.28 138 MET A O 1
ATOM 1012 N N . THR A 1 139 ? 41.286 -19.126 -41.577 1.00 39.44 139 THR A N 1
ATOM 1013 C CA . THR A 1 139 ? 42.364 -18.521 -42.356 1.00 39.44 139 THR A CA 1
ATOM 1014 C C . THR A 1 139 ? 42.097 -18.736 -43.845 1.00 39.44 139 THR A C 1
ATOM 1016 O O . THR A 1 139 ? 42.053 -19.877 -44.302 1.00 39.44 139 THR A O 1
ATOM 1019 N N . GLU A 1 140 ? 41.953 -17.648 -44.602 1.00 34.91 140 GLU A N 1
ATOM 1020 C CA . GLU A 1 140 ? 42.050 -17.661 -46.063 1.00 34.91 140 GLU A CA 1
ATOM 1021 C C . GLU A 1 140 ? 43.471 -18.073 -46.481 1.00 34.91 140 GLU A C 1
ATOM 1023 O O . GLU A 1 140 ? 44.453 -17.409 -46.148 1.00 34.91 140 GLU A O 1
ATOM 1028 N N . GLN A 1 141 ? 43.584 -19.185 -47.210 1.00 40.59 141 GLN A N 1
ATOM 1029 C CA . GLN A 1 141 ? 44.758 -19.497 -48.017 1.00 40.59 141 GLN A CA 1
ATOM 1030 C C . GLN A 1 141 ? 44.563 -18.870 -49.401 1.00 40.59 141 GLN A C 1
ATOM 1032 O O . GLN A 1 141 ? 43.675 -19.280 -50.144 1.00 40.59 141 GLN A O 1
ATOM 1037 N N . SER A 1 142 ? 45.407 -17.899 -49.751 1.00 38.56 142 SER A N 1
ATOM 1038 C CA . SER A 1 142 ? 45.571 -17.427 -51.127 1.00 38.56 142 SER A CA 1
ATOM 1039 C C . SER A 1 142 ? 46.749 -18.165 -51.761 1.00 38.56 142 SER A C 1
ATOM 1041 O O . SER A 1 142 ? 47.872 -18.107 -51.262 1.00 38.56 142 SER A O 1
ATOM 1043 N N . THR A 1 143 ? 46.461 -18.902 -52.832 1.00 40.62 143 THR A N 1
ATOM 1044 C CA . THR A 1 143 ? 47.428 -19.484 -53.769 1.00 40.62 143 THR A CA 1
ATOM 1045 C C . THR A 1 143 ? 47.491 -18.585 -54.998 1.00 40.62 143 THR A C 1
ATOM 1047 O O . THR A 1 143 ? 46.438 -18.251 -55.542 1.00 40.62 143 THR A O 1
ATOM 1050 N N . GLY A 1 144 ? 48.700 -18.249 -55.453 1.00 36.47 144 GLY A N 1
ATOM 1051 C CA . GLY 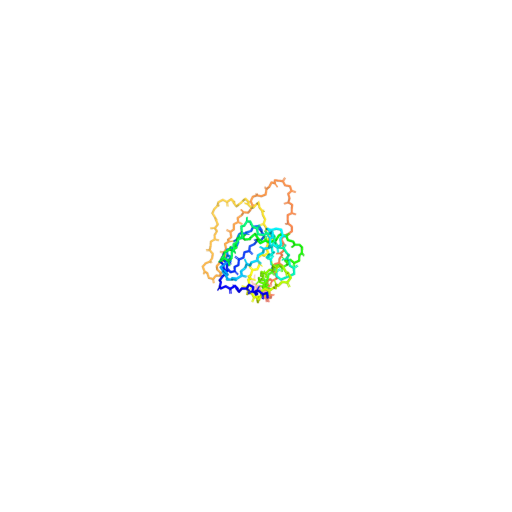A 1 144 ? 48.943 -17.552 -56.720 1.00 36.47 144 GLY A CA 1
ATOM 1052 C C . GLY A 1 144 ? 50.187 -16.691 -56.688 1.00 36.47 144 GLY A C 1
ATOM 1053 O O . GLY A 1 144 ? 50.046 -15.514 -56.300 1.00 36.47 144 GLY A O 1
#

Sequence (144 aa):
MAQPVIENVVPNAGVEGGEVIITCNDFVFSTYEDARVLFGAAEARPISASSARVIAPVPSNLFLDGGEVNISLESNGSVSEGVPFIVGQKLAENLHPVGNPAYDRDNGAIYTTLSGTRGIRRVSPSVPAERCLSPAAMTEQSTG